Protein AF-A0A2P6V1B0-F1 (afdb_monomer)

Nearest PDB structures (foldseek):
  487d-assembly1_K  TM=9.202E-01  e=2.772E-06  Geobacillus stearothermophilus
  4wzd-assembly2_69  TM=8.126E-01  e=1.237E-05  Thermus thermophilus HB8
  7qv3-assembly1_X  TM=8.676E-01  e=5.877E-05  Bacillus subtilis subsp. subtilis str. 168
  8oir-assembly1_BO  TM=7.795E-01  e=1.096E-04  Homo sapiens
  8oiq-assembly1_BO  TM=7.757E-01  e=3.163E-04  Sus scrofa

Organism: NCBI:txid554055

Foldseek 3Di:
DQDQAPDEQEAEAAADPQWFGPDWDALVNVQVSCCVPVVDGDDSVQWAPVPDTRGTFAWDWIWGVDADPVRDTRTGIYGYGYD

Solvent-accessible surface area (backbone atoms only — not comparable to full-atom values): 4875 Å² total; per-residue (Å²): 135,84,55,69,66,96,40,76,45,77,46,73,41,59,44,77,79,79,42,43,37,74,62,67,57,52,43,57,60,51,23,51,47,40,33,69,76,61,70,42,90,55,60,35,89,35,49,42,64,86,90,57,77,48,38,57,55,46,78,45,78,34,43,35,79,43,71,46,98,86,68,47,66,47,50,39,38,36,37,35,40,68,105

Structure (mmCIF, N/CA/C/O backbone):
data_AF-A0A2P6V1B0-F1
#
_entry.id   AF-A0A2P6V1B0-F1
#
loop_
_atom_site.group_PDB
_atom_site.id
_atom_site.type_symbol
_atom_site.label_atom_id
_atom_site.label_alt_id
_atom_site.label_comp_id
_atom_site.label_asym_id
_atom_site.label_entity_id
_atom_site.label_seq_id
_atom_site.pdbx_PDB_ins_code
_atom_site.Cartn_x
_atom_site.Cartn_y
_atom_site.Cartn_z
_atom_site.occupancy
_atom_site.B_iso_or_equiv
_atom_site.auth_seq_id
_atom_site.auth_comp_id
_atom_site.auth_asym_id
_atom_site.auth_atom_id
_atom_site.pdbx_PDB_model_num
ATOM 1 N N . MET A 1 1 ? -20.555 3.982 3.433 1.00 50.81 1 MET A N 1
ATOM 2 C CA . MET A 1 1 ? -19.312 4.367 4.142 1.00 50.81 1 MET A CA 1
ATOM 3 C C . MET A 1 1 ? -18.171 3.562 3.547 1.00 50.81 1 MET A C 1
ATOM 5 O O . MET A 1 1 ? -18.371 2.373 3.350 1.00 50.81 1 MET A O 1
ATOM 9 N N . LYS A 1 2 ? -17.029 4.175 3.206 1.00 57.94 2 LYS A N 1
ATOM 10 C CA . LYS A 1 2 ? -15.832 3.417 2.805 1.00 57.94 2 LYS A CA 1
ATOM 11 C C . LYS A 1 2 ? -15.091 2.983 4.068 1.00 57.94 2 LYS A C 1
ATOM 13 O O . LYS A 1 2 ? -14.839 3.820 4.930 1.00 57.94 2 LYS A O 1
ATOM 18 N N . THR A 1 3 ? -14.781 1.700 4.181 1.00 66.56 3 THR A N 1
ATOM 19 C CA . THR A 1 3 ? -14.024 1.123 5.296 1.00 66.56 3 THR A CA 1
ATOM 20 C C . THR A 1 3 ? -12.584 0.865 4.865 1.00 66.56 3 THR A C 1
ATOM 22 O O . THR A 1 3 ? -12.327 0.550 3.704 1.00 66.56 3 THR A O 1
ATOM 25 N N . LEU A 1 4 ? -11.637 1.014 5.798 1.00 71.12 4 LEU A N 1
ATOM 26 C CA . LEU A 1 4 ? -10.230 0.643 5.578 1.00 71.12 4 LEU A CA 1
ATOM 27 C C . LEU A 1 4 ? -10.098 -0.859 5.300 1.00 71.12 4 LEU A C 1
ATOM 29 O O . LEU A 1 4 ? -9.343 -1.268 4.428 1.00 71.12 4 LEU A O 1
ATOM 33 N N . THR A 1 5 ? -10.875 -1.669 6.016 1.00 71.00 5 THR A N 1
ATOM 34 C CA . THR A 1 5 ? -10.982 -3.110 5.810 1.00 71.00 5 THR A CA 1
ATOM 35 C C . THR A 1 5 ? -11.854 -3.420 4.592 1.00 71.00 5 THR A C 1
ATOM 37 O O . THR A 1 5 ? -12.958 -2.884 4.457 1.00 71.00 5 THR A O 1
ATOM 40 N N . GLY A 1 6 ? -11.348 -4.280 3.701 1.00 73.88 6 GLY A N 1
ATOM 41 C CA . GLY A 1 6 ? -12.042 -4.729 2.486 1.00 73.88 6 GLY A CA 1
ATOM 42 C C . GLY A 1 6 ? -11.942 -3.786 1.280 1.00 73.88 6 GLY A C 1
ATOM 43 O O . GLY A 1 6 ? -12.564 -4.055 0.257 1.00 73.88 6 GLY A O 1
ATOM 44 N N . SER A 1 7 ? -11.178 -2.692 1.385 1.00 81.56 7 SER A N 1
ATOM 45 C CA . SER A 1 7 ? -10.862 -1.820 0.249 1.00 81.56 7 SER A CA 1
ATOM 46 C C . SER A 1 7 ? -9.425 -2.053 -0.211 1.00 81.56 7 SER A C 1
ATOM 48 O O . SER A 1 7 ? -8.501 -1.945 0.593 1.00 81.56 7 SER A O 1
ATOM 50 N N . THR A 1 8 ? -9.229 -2.291 -1.508 1.00 88.69 8 THR A N 1
ATOM 51 C CA . THR A 1 8 ? -7.891 -2.366 -2.109 1.00 88.69 8 THR A CA 1
ATOM 52 C C . THR A 1 8 ? -7.416 -0.975 -2.519 1.00 88.69 8 THR A C 1
ATOM 54 O O . THR A 1 8 ? -8.064 -0.280 -3.305 1.00 88.69 8 THR A O 1
ATOM 57 N N . LEU A 1 9 ? -6.271 -0.561 -1.988 1.00 91.31 9 LEU A N 1
ATOM 58 C CA . LEU A 1 9 ? -5.577 0.661 -2.364 1.00 91.31 9 LEU A CA 1
ATOM 59 C C . LEU A 1 9 ? -4.712 0.401 -3.598 1.00 91.31 9 LEU A C 1
ATOM 61 O O . LEU A 1 9 ? -3.850 -0.468 -3.563 1.00 91.31 9 LEU A O 1
ATOM 65 N N . VAL A 1 10 ? -4.888 1.171 -4.672 1.00 93.12 10 VAL A N 1
ATOM 66 C CA . VAL A 1 10 ? -4.112 0.965 -5.908 1.00 93.12 10 VAL A CA 1
ATOM 67 C C . VAL A 1 10 ? -3.060 2.058 -6.067 1.00 93.12 10 VAL A C 1
ATOM 69 O O . VAL A 1 10 ? -3.404 3.229 -6.221 1.00 93.12 10 VAL A O 1
ATOM 72 N N . LEU A 1 11 ? -1.777 1.703 -6.079 1.00 93.25 11 LEU A N 1
ATOM 73 C CA . LEU A 1 11 ? -0.683 2.623 -6.386 1.00 93.25 11 LEU A CA 1
ATOM 74 C C . LEU A 1 11 ? -0.123 2.327 -7.772 1.00 93.25 11 LEU A C 1
ATOM 76 O O . LEU A 1 11 ? 0.398 1.247 -8.024 1.00 93.25 11 LEU A O 1
ATOM 80 N N . LYS A 1 12 ? -0.181 3.317 -8.664 1.00 92.56 12 LYS A N 1
ATOM 81 C CA . LYS A 1 12 ? 0.477 3.238 -9.969 1.00 92.56 12 LYS A CA 1
ATOM 82 C C . LYS A 1 12 ? 1.878 3.836 -9.881 1.00 92.56 12 LYS A C 1
ATOM 84 O O . LYS A 1 12 ? 2.019 4.992 -9.472 1.00 92.56 12 LYS A O 1
ATOM 89 N N . ARG A 1 13 ? 2.907 3.063 -10.227 1.00 94.25 13 ARG A N 1
ATOM 90 C CA . ARG A 1 13 ? 4.322 3.459 -10.131 1.00 94.25 13 ARG A CA 1
ATOM 91 C C . ARG A 1 13 ? 5.060 3.143 -11.430 1.00 94.25 13 ARG A C 1
ATOM 93 O O . ARG A 1 13 ? 4.721 2.200 -12.137 1.00 94.25 13 ARG A O 1
ATOM 100 N N . ARG A 1 14 ? 6.083 3.942 -11.745 1.00 93.38 14 ARG A N 1
ATOM 101 C CA . ARG A 1 14 ? 6.983 3.652 -12.868 1.00 93.38 14 ARG A CA 1
ATOM 102 C C . ARG A 1 14 ? 7.878 2.463 -12.529 1.00 93.38 14 ARG A C 1
ATOM 104 O O . ARG A 1 14 ? 8.335 2.333 -11.390 1.00 93.38 14 ARG A O 1
ATOM 111 N N . THR A 1 15 ? 8.114 1.620 -13.526 1.00 94.25 15 THR A N 1
ATOM 112 C CA . THR A 1 15 ? 8.948 0.420 -13.420 1.00 94.25 15 THR A CA 1
ATOM 113 C C . THR A 1 15 ? 10.114 0.496 -14.397 1.00 94.25 15 THR A C 1
ATOM 115 O O . THR A 1 15 ? 10.017 1.163 -15.424 1.00 94.25 15 THR A O 1
ATOM 118 N N . LYS A 1 16 ? 11.216 -0.183 -14.074 1.00 90.75 16 LYS A N 1
ATOM 119 C CA . LYS A 1 16 ? 12.407 -0.257 -14.934 1.00 90.75 16 LYS A CA 1
ATOM 120 C C . LYS A 1 16 ? 12.250 -1.285 -16.054 1.00 90.75 16 LYS A C 1
ATOM 122 O O . LYS A 1 16 ? 12.659 -1.041 -17.181 1.00 90.75 16 LYS A O 1
ATOM 127 N N . ASP A 1 17 ? 11.681 -2.436 -15.721 1.00 90.50 17 ASP A N 1
ATOM 128 C CA . ASP A 1 17 ? 11.595 -3.643 -16.552 1.00 90.50 17 ASP A CA 1
ATOM 129 C C . ASP A 1 17 ? 10.166 -4.217 -16.595 1.00 90.50 17 ASP A C 1
ATOM 131 O O . ASP A 1 17 ? 9.960 -5.376 -16.943 1.00 90.50 17 ASP A O 1
ATOM 135 N N . GLY A 1 18 ? 9.165 -3.417 -16.210 1.00 86.12 18 GLY A N 1
ATOM 136 C CA . GLY A 1 18 ? 7.786 -3.877 -16.033 1.00 86.12 18 GLY A CA 1
ATOM 137 C C . GLY A 1 18 ? 7.509 -4.513 -14.668 1.00 86.12 18 GLY A C 1
ATOM 138 O O . GLY A 1 18 ? 6.346 -4.762 -14.358 1.00 86.12 18 GLY A O 1
ATOM 139 N N . GLN A 1 19 ? 8.534 -4.740 -13.834 1.00 87.56 19 GLN A N 1
ATOM 140 C CA . GLN A 1 19 ? 8.390 -5.448 -12.562 1.00 87.56 19 GLN A CA 1
ATOM 141 C C . GLN A 1 19 ? 8.996 -4.690 -11.372 1.00 87.56 19 GLN A C 1
ATOM 143 O O . GLN A 1 19 ? 8.305 -4.426 -10.386 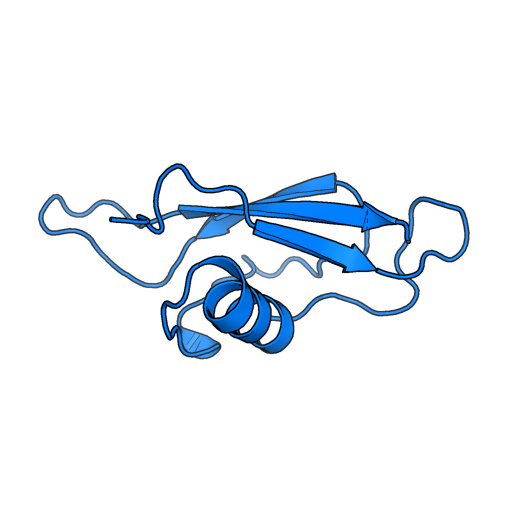1.00 87.56 19 GLN A O 1
ATOM 148 N N . ALA A 1 20 ? 10.265 -4.303 -11.449 1.00 92.94 20 ALA A N 1
ATOM 149 C CA . ALA A 1 20 ? 10.944 -3.534 -10.416 1.00 92.94 20 ALA A CA 1
ATOM 150 C C . ALA A 1 20 ? 10.584 -2.047 -10.514 1.00 92.94 20 ALA A C 1
ATOM 152 O O . ALA A 1 20 ? 10.684 -1.431 -11.577 1.00 92.94 20 ALA A O 1
ATOM 153 N N . LEU A 1 21 ? 10.210 -1.446 -9.388 1.00 92.94 21 LEU A N 1
ATOM 154 C CA . LEU A 1 21 ? 9.889 -0.027 -9.303 1.00 92.94 21 LEU A CA 1
ATOM 155 C C . LEU A 1 21 ? 11.154 0.829 -9.457 1.00 92.94 21 LEU A C 1
ATOM 157 O O . LEU A 1 21 ? 12.228 0.493 -8.949 1.00 92.94 21 LEU A O 1
ATOM 161 N N . GLU A 1 22 ? 11.024 1.978 -10.121 1.00 93.50 22 GLU A N 1
ATOM 162 C CA . GLU A 1 22 ? 12.107 2.969 -10.189 1.00 93.50 22 GLU A CA 1
ATOM 163 C C . GLU A 1 22 ? 12.434 3.552 -8.809 1.00 93.50 22 GLU A C 1
ATOM 165 O O . GLU A 1 22 ? 13.602 3.776 -8.487 1.00 93.50 22 GLU A O 1
ATOM 170 N N . ALA A 1 23 ? 11.396 3.750 -7.995 1.00 92.50 23 ALA A N 1
ATOM 171 C CA . ALA A 1 23 ? 11.470 4.224 -6.623 1.00 92.50 23 ALA A CA 1
ATOM 172 C C . ALA A 1 23 ? 10.642 3.309 -5.717 1.00 92.50 23 ALA A C 1
ATOM 174 O O . ALA A 1 23 ? 9.544 2.888 -6.085 1.00 92.50 23 ALA A O 1
ATOM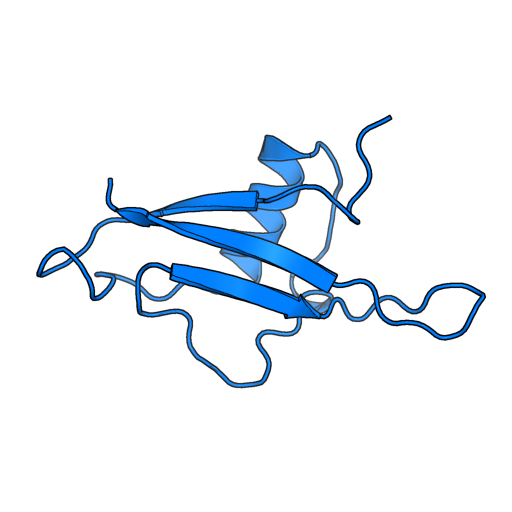 175 N N . ALA A 1 24 ? 11.179 3.015 -4.534 1.00 91.81 24 ALA A N 1
ATOM 176 C CA . ALA A 1 24 ? 10.461 2.274 -3.507 1.00 91.81 24 ALA A CA 1
ATOM 177 C C . ALA A 1 24 ? 9.205 3.033 -3.059 1.00 91.81 24 ALA A C 1
ATOM 179 O O . ALA A 1 24 ? 9.215 4.261 -3.021 1.00 91.81 24 ALA A O 1
ATOM 180 N N . VAL A 1 25 ? 8.163 2.293 -2.688 1.00 92.62 25 VAL A N 1
ATOM 181 C CA . VAL A 1 25 ? 6.997 2.850 -1.997 1.0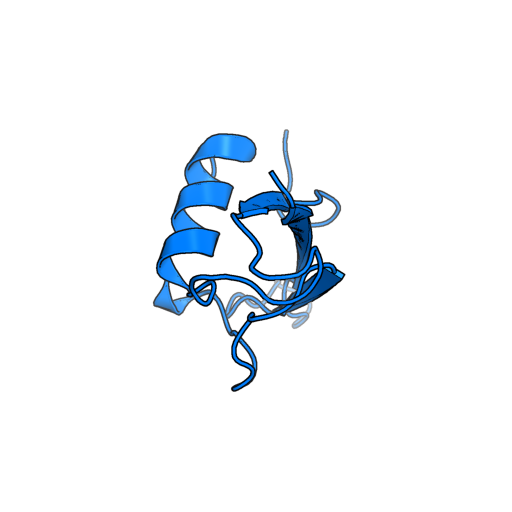0 92.62 25 VAL A CA 1
ATOM 182 C C . VAL A 1 25 ? 7.281 2.868 -0.499 1.00 92.62 25 VAL A C 1
ATOM 184 O O . VAL A 1 25 ? 7.682 1.851 0.074 1.00 92.62 25 VAL A O 1
ATOM 187 N N . ASP A 1 26 ? 7.078 4.024 0.123 1.00 93.44 26 ASP A N 1
ATOM 188 C CA . ASP A 1 26 ? 7.252 4.224 1.559 1.00 93.44 26 ASP A CA 1
ATOM 189 C C . ASP A 1 26 ? 5.910 4.405 2.296 1.00 93.44 26 ASP A C 1
ATOM 191 O O . ASP A 1 26 ? 4.825 4.340 1.717 1.00 93.44 26 ASP A O 1
ATOM 195 N N . ALA A 1 27 ? 5.967 4.599 3.615 1.00 92.69 27 ALA A N 1
ATOM 196 C CA . ALA A 1 27 ? 4.770 4.761 4.436 1.00 92.69 27 ALA A CA 1
ATOM 197 C C . ALA A 1 27 ? 4.020 6.073 4.134 1.00 92.69 27 ALA A C 1
ATOM 199 O O . ALA A 1 27 ? 2.793 6.120 4.261 1.00 92.69 27 ALA A O 1
ATOM 200 N N . GLN A 1 28 ? 4.740 7.118 3.707 1.00 93.31 28 GLN A N 1
ATOM 201 C CA . GLN A 1 28 ? 4.156 8.403 3.333 1.00 93.31 28 GLN A CA 1
ATOM 202 C C . GLN A 1 28 ? 3.292 8.233 2.080 1.00 93.31 28 GLN A C 1
ATOM 204 O O . GLN A 1 28 ? 2.111 8.580 2.102 1.00 93.31 28 GLN A O 1
ATOM 209 N N . ASP A 1 29 ? 3.831 7.582 1.050 1.00 93.44 29 ASP A N 1
ATOM 210 C CA . ASP A 1 29 ? 3.139 7.251 -0.192 1.00 93.44 29 ASP A CA 1
ATOM 211 C C . ASP A 1 29 ? 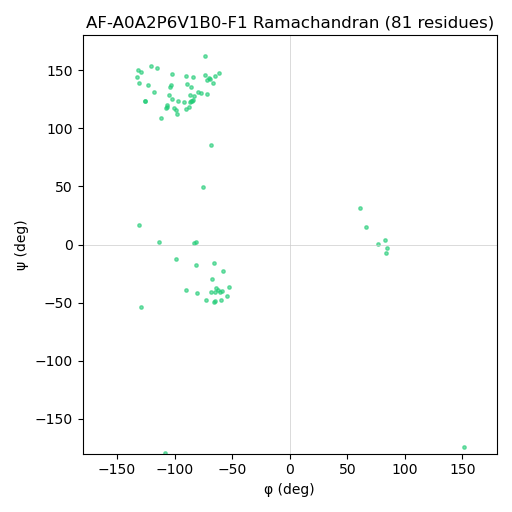1.830 6.481 0.050 1.00 93.44 29 ASP A C 1
ATOM 213 O O . ASP A 1 29 ? 0.797 6.778 -0.562 1.00 93.44 29 ASP A O 1
ATOM 217 N N . ILE A 1 30 ? 1.861 5.490 0.950 1.00 92.06 30 ILE A N 1
ATOM 218 C CA . ILE A 1 30 ? 0.670 4.724 1.335 1.00 92.06 30 ILE A CA 1
ATOM 219 C C . ILE A 1 30 ? -0.344 5.630 2.035 1.00 92.06 30 ILE A C 1
ATOM 221 O O . ILE A 1 30 ? -1.520 5.634 1.665 1.00 92.06 30 ILE A O 1
ATOM 225 N N . SER A 1 31 ? 0.095 6.422 3.016 1.00 92.38 31 SER A N 1
ATOM 226 C CA . SER A 1 31 ? -0.784 7.308 3.787 1.00 92.38 31 SER A CA 1
ATOM 227 C C . SER A 1 31 ? -1.493 8.347 2.904 1.00 92.38 31 SER A C 1
ATOM 229 O O . SER A 1 31 ? -2.710 8.544 3.015 1.00 92.38 31 SER A O 1
ATOM 231 N N . ASP A 1 32 ? -0.773 8.919 1.937 1.00 93.81 32 ASP A N 1
ATOM 232 C CA . ASP A 1 32 ? -1.302 9.890 0.982 1.00 93.81 32 ASP A CA 1
ATOM 233 C C . ASP A 1 32 ? -2.304 9.242 0.026 1.00 93.81 32 ASP A C 1
ATOM 235 O O . ASP A 1 32 ? -3.367 9.801 -0.276 1.00 93.81 32 ASP A O 1
ATOM 239 N N . ALA A 1 33 ? -2.006 8.026 -0.432 1.00 92.31 33 ALA A N 1
ATOM 240 C CA . ALA A 1 33 ? -2.906 7.269 -1.284 1.00 92.31 33 ALA A CA 1
ATOM 241 C C . ALA A 1 33 ? -4.209 6.904 -0.545 1.00 92.31 33 ALA A C 1
ATOM 243 O O . ALA A 1 33 ? -5.290 7.058 -1.127 1.00 92.31 33 ALA A O 1
ATOM 244 N N . VAL A 1 34 ? -4.147 6.510 0.732 1.00 91.19 34 VAL A N 1
ATOM 245 C CA . VAL A 1 34 ? -5.335 6.272 1.576 1.00 91.19 34 VAL A CA 1
ATOM 246 C C . VAL A 1 34 ? -6.178 7.545 1.699 1.00 91.19 34 VAL A C 1
ATOM 248 O O . VAL A 1 34 ? -7.388 7.515 1.434 1.00 91.19 34 VAL A O 1
ATOM 251 N N . ALA A 1 35 ? -5.550 8.685 1.998 1.00 91.69 35 ALA A N 1
ATOM 252 C CA . ALA A 1 35 ? -6.233 9.976 2.081 1.00 91.69 35 ALA A CA 1
ATOM 253 C C . ALA A 1 35 ? -6.916 10.361 0.763 1.00 91.69 35 ALA A C 1
ATOM 255 O O . ALA A 1 35 ? -8.055 10.843 0.756 1.00 91.69 35 ALA A O 1
ATOM 256 N N . LYS A 1 36 ? -6.261 10.097 -0.368 1.00 92.06 36 LYS A N 1
ATOM 257 C CA . LYS A 1 36 ? -6.776 10.425 -1.699 1.00 92.06 36 LYS A CA 1
ATOM 258 C C . LYS A 1 36 ? -7.923 9.514 -2.142 1.00 92.06 36 LYS A C 1
ATOM 260 O O . LYS A 1 36 ? -8.937 10.014 -2.632 1.00 92.06 36 LYS A O 1
ATOM 265 N N . GLN A 1 37 ? -7.777 8.197 -1.998 1.00 91.88 37 GLN A N 1
ATOM 266 C CA . GLN A 1 37 ? -8.695 7.205 -2.582 1.00 91.88 37 GLN A CA 1
ATOM 267 C C . GLN A 1 37 ? -9.852 6.832 -1.649 1.00 91.88 37 GLN A C 1
ATOM 269 O O . GLN A 1 37 ? -11.001 6.672 -2.090 1.00 91.88 37 GLN A O 1
ATOM 274 N N . LEU A 1 38 ? -9.559 6.711 -0.353 1.00 87.50 38 LEU A N 1
ATOM 275 C CA . LEU A 1 38 ? -10.522 6.288 0.663 1.00 87.50 38 LEU A CA 1
ATOM 276 C C . LEU A 1 38 ? -11.116 7.468 1.436 1.00 87.50 38 LEU A C 1
ATOM 278 O O . LEU A 1 38 ? -12.142 7.290 2.085 1.00 87.50 38 LEU A O 1
ATOM 282 N N . ARG A 1 39 ? -10.543 8.676 1.298 1.00 87.75 39 ARG A N 1
ATOM 283 C CA . ARG A 1 39 ? -10.949 9.896 2.027 1.00 87.75 39 ARG A CA 1
ATOM 284 C C . ARG A 1 39 ? -10.807 9.753 3.548 1.00 87.75 39 ARG A C 1
ATOM 286 O O . ARG A 1 39 ? -11.558 10.363 4.302 1.00 87.75 39 ARG A O 1
ATOM 293 N N . ILE A 1 40 ? -9.824 8.965 3.983 1.00 87.81 40 ILE A N 1
ATOM 294 C CA . ILE A 1 40 ? -9.497 8.706 5.390 1.00 87.81 40 ILE A CA 1
ATOM 295 C C . ILE A 1 40 ? -8.079 9.211 5.644 1.00 87.81 40 ILE A C 1
ATOM 297 O O . ILE A 1 40 ? -7.177 8.891 4.880 1.00 87.81 40 ILE A O 1
ATOM 301 N N . ARG A 1 41 ? -7.861 9.994 6.704 1.00 89.12 41 ARG A N 1
ATOM 302 C CA . ARG A 1 41 ? -6.504 10.401 7.090 1.00 89.12 41 ARG A CA 1
ATOM 303 C C . ARG A 1 41 ? -5.875 9.332 7.973 1.00 89.12 41 ARG A C 1
ATOM 305 O O . ARG A 1 41 ? -6.422 9.002 9.020 1.00 89.12 41 ARG A O 1
ATOM 312 N N . VAL A 1 42 ? -4.725 8.836 7.541 1.00 87.81 42 VAL A N 1
ATOM 313 C CA . VAL A 1 42 ? -3.843 7.948 8.301 1.00 87.81 42 VAL A CA 1
ATOM 314 C C . VAL A 1 42 ? -2.491 8.645 8.360 1.00 87.81 42 VAL A C 1
ATOM 316 O O . VAL A 1 42 ? -2.082 9.237 7.366 1.00 87.81 42 VAL A O 1
ATOM 319 N N . VAL A 1 43 ? -1.828 8.629 9.514 1.00 91.31 43 VAL A N 1
ATOM 320 C CA . VAL A 1 43 ? -0.459 9.154 9.621 1.00 91.31 43 VAL A CA 1
ATOM 321 C C . VAL A 1 43 ? 0.540 8.066 9.200 1.00 91.31 43 VAL A C 1
ATOM 323 O O . VAL A 1 43 ? 0.274 6.889 9.466 1.00 91.31 43 VAL A O 1
ATOM 326 N N . PRO A 1 44 ? 1.661 8.400 8.539 1.00 91.12 44 PRO A N 1
ATOM 327 C CA . PRO A 1 44 ? 2.618 7.413 8.025 1.00 91.12 44 PRO A CA 1
ATOM 328 C C . PRO A 1 44 ? 3.101 6.411 9.079 1.00 91.12 44 PRO A C 1
ATOM 330 O O . PRO A 1 44 ? 3.247 5.228 8.794 1.00 91.12 44 PRO A O 1
ATOM 333 N N . GLU A 1 45 ? 3.279 6.848 10.325 1.00 91.25 45 GLU A N 1
ATOM 334 C CA . GLU A 1 45 ? 3.759 6.035 11.446 1.00 91.25 45 GLU A CA 1
ATOM 335 C C . GLU A 1 45 ? 2.787 4.918 11.847 1.00 91.25 45 GLU A C 1
ATOM 337 O O . GLU A 1 45 ? 3.176 3.992 12.567 1.00 91.25 45 GLU A O 1
ATOM 342 N N . MET A 1 46 ? 1.530 5.001 11.397 1.00 89.88 46 MET A N 1
ATOM 343 C CA . MET A 1 46 ? 0.545 3.937 11.553 1.00 89.88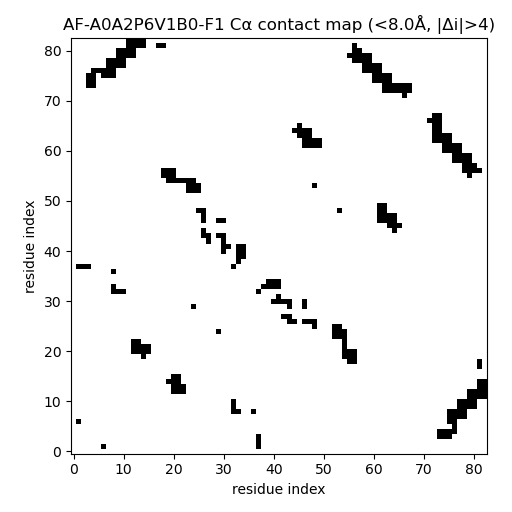 46 MET A CA 1
ATOM 344 C C . MET A 1 46 ? 0.686 2.839 10.502 1.00 89.88 46 MET A C 1
ATOM 346 O O . MET A 1 46 ? 0.136 1.765 10.715 1.00 89.88 46 MET A O 1
ATOM 3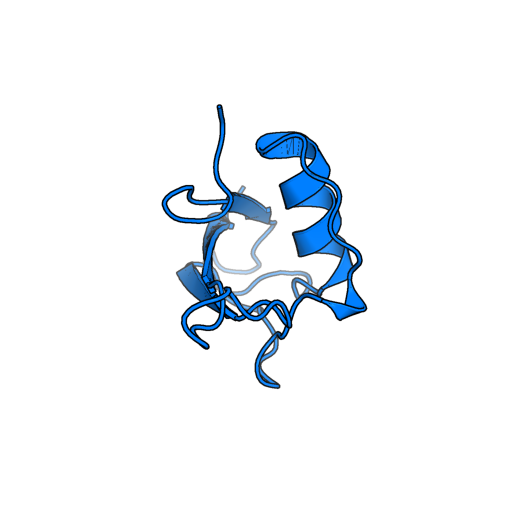50 N N . VAL A 1 47 ? 1.374 3.072 9.386 1.00 89.81 47 VAL A N 1
ATOM 351 C CA . VAL A 1 47 ? 1.591 2.051 8.358 1.00 89.81 47 VAL A CA 1
ATOM 352 C C . VAL A 1 47 ? 2.839 1.261 8.722 1.00 89.81 47 VAL A C 1
ATOM 354 O O . VAL A 1 47 ? 3.936 1.811 8.807 1.00 89.81 47 VAL A O 1
ATOM 357 N N . ASP A 1 48 ? 2.679 -0.039 8.945 1.00 89.25 48 ASP A N 1
ATOM 358 C CA . ASP A 1 48 ? 3.800 -0.936 9.172 1.00 89.25 48 ASP A CA 1
ATOM 359 C C . ASP A 1 48 ? 4.149 -1.655 7.864 1.00 89.25 48 ASP A C 1
ATOM 361 O O . ASP A 1 48 ? 3.377 -2.461 7.348 1.00 89.25 48 ASP A O 1
ATOM 365 N N . LEU A 1 49 ? 5.320 -1.331 7.314 1.00 85.38 49 LEU A N 1
ATOM 366 C CA . LEU A 1 49 ? 5.850 -1.965 6.104 1.00 85.38 49 LEU A CA 1
ATOM 367 C C . LEU A 1 49 ? 6.528 -3.316 6.393 1.00 85.38 49 LEU A C 1
ATOM 369 O O . LEU A 1 49 ? 7.093 -3.921 5.488 1.00 85.38 49 LEU A O 1
ATOM 373 N N . GLY A 1 50 ? 6.533 -3.784 7.648 1.00 77.12 50 GLY A N 1
ATOM 374 C CA . GLY A 1 50 ? 7.061 -5.101 8.018 1.00 77.12 50 GLY A CA 1
ATOM 375 C C . GLY A 1 50 ? 8.572 -5.258 7.820 1.00 77.12 50 GLY A C 1
ATOM 376 O O . GLY A 1 50 ? 9.075 -6.376 7.811 1.00 77.12 50 GLY A O 1
ATOM 377 N N . GLY A 1 51 ? 9.305 -4.154 7.640 1.00 72.25 51 GLY A N 1
ATOM 378 C CA . GLY A 1 51 ? 10.732 -4.171 7.301 1.00 72.25 51 GLY A CA 1
ATOM 379 C C . GLY A 1 51 ? 11.029 -4.503 5.834 1.00 72.25 51 GLY A C 1
ATOM 380 O O . GLY A 1 51 ? 12.195 -4.508 5.441 1.00 72.25 51 GLY A O 1
ATOM 381 N N . GLU A 1 52 ? 10.006 -4.726 5.008 1.00 68.31 52 GLU A N 1
ATOM 382 C CA . GLU A 1 52 ? 10.165 -4.950 3.577 1.00 68.31 52 GLU A CA 1
ATOM 383 C C . GLU A 1 52 ? 10.128 -3.623 2.821 1.00 68.31 52 GLU A C 1
ATOM 385 O O . GLU A 1 52 ? 9.325 -2.731 3.098 1.00 68.31 52 GLU A O 1
ATOM 390 N N . THR A 1 53 ? 11.016 -3.468 1.838 1.00 79.81 53 THR A N 1
ATOM 391 C CA . THR A 1 53 ? 10.930 -2.323 0.932 1.00 79.81 53 THR A CA 1
ATOM 392 C C . THR A 1 53 ? 10.062 -2.695 -0.261 1.00 79.81 53 THR A C 1
ATOM 394 O O . THR A 1 53 ? 10.437 -3.559 -1.054 1.00 79.81 53 THR A O 1
ATOM 397 N N . LEU A 1 54 ? 8.931 -2.009 -0.420 1.00 89.88 54 LEU A N 1
ATOM 398 C CA . LEU A 1 54 ? 8.003 -2.191 -1.534 1.00 89.88 54 LEU A CA 1
ATOM 399 C C . LEU A 1 54 ? 8.644 -1.695 -2.842 1.00 89.88 54 LEU A C 1
ATOM 401 O O . LEU A 1 54 ? 8.511 -0.533 -3.220 1.00 89.88 54 LEU A O 1
ATOM 405 N N . LYS A 1 55 ? 9.418 -2.5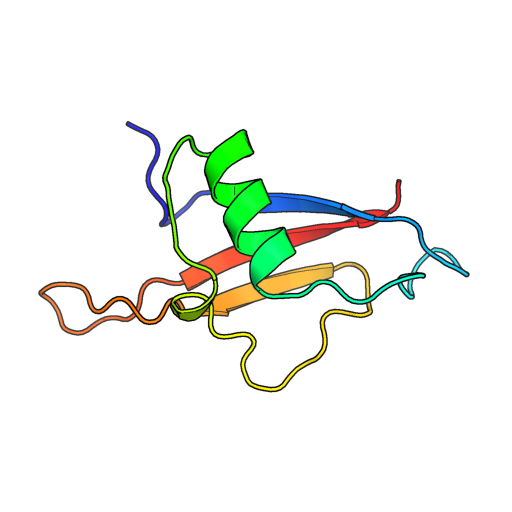67 -3.497 1.00 92.44 55 LYS A N 1
ATOM 406 C CA . LYS A 1 55 ? 10.206 -2.274 -4.713 1.00 92.44 55 LYS A CA 1
ATOM 407 C C . LYS A 1 55 ? 9.730 -3.023 -5.949 1.00 92.44 55 LYS A C 1
ATOM 409 O O . LYS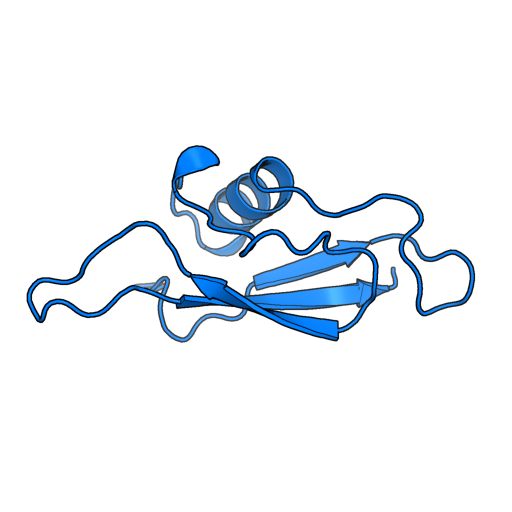 A 1 55 ? 10.354 -2.892 -6.998 1.00 92.44 55 LYS A O 1
ATOM 414 N N . VAL A 1 56 ? 8.670 -3.814 -5.844 1.00 92.62 56 VAL A N 1
ATOM 415 C CA . VAL A 1 56 ? 8.179 -4.657 -6.935 1.00 92.62 56 VAL A CA 1
ATOM 416 C C . VAL A 1 56 ? 6.684 -4.404 -7.116 1.00 92.62 56 VAL A C 1
ATOM 418 O O . VAL A 1 56 ? 5.988 -4.042 -6.169 1.00 92.62 56 VAL A O 1
ATOM 421 N N . VAL A 1 57 ? 6.194 -4.527 -8.347 1.00 93.56 57 VAL A N 1
ATOM 422 C CA . VAL A 1 57 ? 4.750 -4.575 -8.614 1.00 93.56 57 VAL A CA 1
ATOM 423 C C . VAL A 1 57 ? 4.142 -5.836 -7.999 1.00 93.56 57 VAL A C 1
ATOM 425 O O . VAL A 1 57 ? 4.771 -6.893 -7.972 1.00 93.56 57 VAL A O 1
ATOM 428 N N . GLY A 1 58 ? 2.909 -5.744 -7.517 1.00 92.94 58 GLY A N 1
ATOM 429 C CA . GLY A 1 58 ? 2.239 -6.870 -6.879 1.00 92.94 58 GLY A CA 1
ATOM 430 C C . GLY A 1 58 ? 1.219 -6.452 -5.836 1.00 92.94 58 GLY A C 1
ATOM 431 O O . GLY A 1 58 ? 0.927 -5.269 -5.654 1.00 92.94 58 GLY A O 1
ATOM 432 N N . GLU A 1 59 ? 0.670 -7.449 -5.155 1.00 93.00 59 GLU A N 1
ATOM 433 C CA . GLU A 1 59 ? -0.298 -7.265 -4.083 1.00 93.00 59 GLU A CA 1
ATOM 434 C C . GLU A 1 59 ? 0.361 -7.480 -2.723 1.00 93.00 59 GLU A C 1
ATOM 436 O O . GLU A 1 59 ? 1.115 -8.430 -2.514 1.00 93.00 59 GLU A O 1
ATOM 441 N N . TYR A 1 60 ? 0.051 -6.588 -1.793 1.00 91.69 60 TYR A N 1
ATOM 442 C CA . TYR A 1 60 ? 0.628 -6.523 -0.463 1.00 91.69 60 TYR A CA 1
ATOM 443 C C . TYR A 1 60 ? -0.483 -6.375 0.571 1.00 91.69 60 TYR A C 1
ATOM 445 O O . TYR A 1 60 ? -1.473 -5.672 0.359 1.00 91.69 60 TYR A O 1
ATOM 453 N N . ARG A 1 61 ? -0.297 -7.004 1.732 1.00 90.62 61 ARG A N 1
ATOM 454 C CA . ARG A 1 61 ? -1.110 -6.755 2.925 1.00 90.62 61 ARG A CA 1
ATOM 455 C C . ARG A 1 61 ? -0.246 -6.074 3.967 1.00 90.62 61 ARG A C 1
ATOM 457 O O . ARG A 1 61 ? 0.635 -6.704 4.541 1.00 90.62 61 ARG A O 1
ATOM 464 N N . LEU A 1 62 ? -0.515 -4.794 4.194 1.00 90.06 62 LEU A N 1
ATOM 465 C CA . LEU A 1 62 ? 0.236 -3.973 5.134 1.00 90.06 62 LEU A CA 1
ATOM 466 C C . LEU A 1 62 ? -0.547 -3.850 6.442 1.00 90.06 62 LEU A C 1
ATOM 468 O O . LEU A 1 62 ? -1.659 -3.311 6.428 1.00 90.06 62 LEU A O 1
ATOM 472 N N . PRO A 1 63 ? -0.018 -4.334 7.573 1.00 89.00 63 PRO A N 1
ATOM 473 C CA . PRO A 1 63 ? -0.657 -4.109 8.854 1.00 89.00 63 PRO A CA 1
ATOM 474 C C . PRO A 1 63 ? -0.620 -2.622 9.214 1.00 89.00 63 PRO A C 1
ATOM 476 O O . PRO A 1 63 ? 0.380 -1.925 9.049 1.00 89.00 63 PRO A O 1
ATOM 479 N N . LEU A 1 64 ? -1.727 -2.129 9.754 1.00 88.75 64 LEU A N 1
ATOM 480 C CA . LEU A 1 64 ? -1.771 -0.847 10.430 1.00 88.75 64 LEU A CA 1
ATOM 481 C C . LEU A 1 64 ? -1.473 -1.061 11.912 1.00 88.75 64 LEU A C 1
ATOM 483 O O . LEU A 1 64 ? -1.920 -2.030 12.532 1.00 88.75 64 LEU A O 1
ATOM 487 N N . ARG A 1 65 ? -0.793 -0.095 12.526 1.00 87.81 65 ARG A N 1
ATOM 488 C CA . ARG A 1 65 ? -0.640 0.030 13.982 1.00 87.81 65 ARG A CA 1
ATOM 489 C C . ARG A 1 65 ? -1.929 0.558 14.616 1.00 87.81 65 ARG A C 1
ATOM 491 O O . ARG A 1 65 ? -1.927 1.518 15.378 1.00 87.81 65 ARG A O 1
ATOM 498 N N . LEU A 1 66 ? -3.043 -0.067 14.255 1.00 83.88 66 LEU A N 1
ATOM 499 C CA . LEU A 1 66 ? -4.374 0.176 14.779 1.00 83.88 66 LEU A CA 1
ATOM 500 C C . LEU A 1 66 ? -4.924 -1.161 15.260 1.00 83.88 66 LEU A C 1
ATOM 502 O O . LEU A 1 66 ? -4.994 -2.122 14.492 1.00 83.88 66 LEU A O 1
ATOM 506 N N . VAL A 1 67 ? -5.312 -1.199 16.529 1.00 81.19 67 VAL A N 1
ATOM 507 C CA . VAL A 1 67 ? -5.905 -2.377 17.158 1.00 81.19 67 VAL A CA 1
ATOM 508 C C . VAL A 1 67 ? -7.407 -2.151 17.254 1.00 81.19 67 VAL A C 1
ATOM 510 O O . VAL A 1 67 ? -7.859 -1.121 17.756 1.00 81.19 67 VAL A O 1
ATOM 513 N N . GLN A 1 68 ? -8.178 -3.087 16.715 1.00 81.62 68 GLN A N 1
ATOM 514 C CA . GLN A 1 68 ? -9.629 -3.104 16.824 1.00 81.62 68 GLN A CA 1
ATOM 515 C C . GLN A 1 68 ? -10.054 -3.522 18.245 1.00 81.62 68 GLN A C 1
ATOM 517 O O . GLN A 1 68 ? -9.251 -4.092 18.985 1.00 81.62 68 GLN A O 1
ATOM 522 N N . PRO A 1 69 ? -11.307 -3.261 18.661 1.00 82.69 69 PRO A N 1
ATOM 523 C CA . PRO A 1 69 ? -11.784 -3.632 19.998 1.00 82.69 69 PRO A CA 1
ATOM 524 C C . PRO A 1 69 ? -11.696 -5.133 20.320 1.00 82.69 69 PRO A C 1
ATOM 526 O O . PRO A 1 69 ? -11.648 -5.503 21.487 1.00 82.69 69 PRO A O 1
ATOM 529 N N . ASP A 1 70 ? -11.664 -5.988 19.297 1.00 86.38 70 ASP A N 1
ATOM 530 C CA . ASP A 1 70 ? -11.476 -7.440 19.403 1.00 86.38 70 ASP A CA 1
ATOM 531 C C . ASP A 1 70 ? -9.994 -7.864 19.505 1.00 86.38 70 ASP A C 1
ATOM 533 O O . ASP A 1 70 ? -9.689 -9.052 19.589 1.00 86.38 70 ASP A O 1
ATOM 537 N N . GLY A 1 71 ? -9.064 -6.904 19.507 1.00 79.81 71 GLY A N 1
ATOM 538 C CA . GLY A 1 71 ? -7.622 -7.140 19.546 1.00 79.81 71 GLY A CA 1
ATOM 539 C C . GLY A 1 71 ? -6.983 -7.402 18.178 1.00 79.81 71 GLY A C 1
ATOM 540 O O . GLY A 1 71 ? -5.758 -7.528 18.105 1.00 79.81 71 GLY A O 1
ATOM 541 N N . ALA A 1 72 ? -7.757 -7.457 17.089 1.00 81.50 72 ALA A N 1
ATOM 542 C CA . ALA A 1 72 ? -7.221 -7.674 15.751 1.00 81.50 72 ALA A CA 1
ATOM 543 C C . ALA A 1 72 ? -6.509 -6.424 15.213 1.00 81.50 72 ALA A C 1
ATOM 545 O O . ALA A 1 72 ? -6.902 -5.284 15.474 1.00 81.50 72 ALA A O 1
ATOM 546 N N . ARG A 1 73 ? -5.447 -6.628 14.425 1.00 81.25 73 ARG A N 1
ATOM 547 C CA . ARG A 1 73 ? -4.813 -5.541 13.668 1.00 81.25 73 ARG A CA 1
ATOM 548 C C . ARG A 1 73 ? -5.533 -5.349 12.345 1.00 81.25 73 ARG A C 1
ATOM 550 O O . ARG A 1 73 ? -5.806 -6.314 11.632 1.00 81.25 73 ARG A O 1
ATOM 557 N N . VAL A 1 74 ? -5.788 -4.094 11.997 1.00 86.94 74 VAL A N 1
ATOM 558 C CA . VAL A 1 74 ? -6.345 -3.757 10.685 1.00 86.94 74 VAL A CA 1
ATOM 559 C C . VAL A 1 74 ? -5.271 -3.951 9.621 1.00 86.94 74 VAL A C 1
ATOM 561 O O . VAL A 1 74 ? -4.183 -3.404 9.751 1.00 86.94 74 VAL A O 1
ATOM 564 N N . ASN A 1 75 ? -5.590 -4.679 8.553 1.00 88.62 75 ASN A N 1
ATOM 565 C CA . ASN A 1 75 ? -4.719 -4.806 7.387 1.00 88.62 75 ASN A CA 1
ATOM 566 C C . ASN A 1 75 ? -5.238 -3.937 6.241 1.00 88.62 75 ASN A C 1
ATOM 568 O O . ASN A 1 75 ? -6.438 -3.913 5.963 1.00 88.62 75 ASN A O 1
ATOM 572 N N . LEU A 1 76 ? -4.317 -3.255 5.572 1.00 89.25 76 LEU A N 1
ATOM 573 C CA . LEU A 1 76 ? -4.548 -2.517 4.345 1.00 89.25 76 LEU A CA 1
ATOM 574 C C . LEU A 1 76 ? -4.142 -3.400 3.161 1.00 89.25 76 LEU A C 1
ATOM 576 O O . LEU A 1 76 ? -3.002 -3.859 3.087 1.00 89.25 76 LEU A O 1
ATOM 580 N N . GLU A 1 77 ? -5.063 -3.637 2.234 1.00 91.62 77 GLU A N 1
ATOM 581 C CA . GLU A 1 77 ? -4.746 -4.323 0.982 1.00 91.62 77 GLU A CA 1
ATOM 582 C C . GLU A 1 77 ? -4.230 -3.300 -0.026 1.00 91.62 77 GLU A C 1
ATOM 584 O O . GLU A 1 77 ? -4.897 -2.304 -0.303 1.00 91.62 77 GLU A O 1
ATOM 589 N N . VAL A 1 78 ? -3.032 -3.525 -0.555 1.00 91.88 78 VAL A N 1
ATOM 590 C CA . VAL A 1 78 ? -2.340 -2.604 -1.454 1.00 91.88 78 VAL A CA 1
ATOM 591 C C . VAL A 1 78 ? -1.959 -3.334 -2.730 1.00 91.88 78 VAL A C 1
ATOM 593 O O . VAL A 1 78 ? -1.239 -4.320 -2.690 1.00 91.88 78 VAL A O 1
ATOM 596 N N . SER A 1 79 ? -2.402 -2.824 -3.871 1.00 93.94 79 SER A N 1
ATOM 597 C CA . SER A 1 79 ? -1.996 -3.287 -5.193 1.00 93.94 79 SER A CA 1
ATOM 598 C C . SER A 1 79 ? -1.081 -2.242 -5.824 1.00 93.94 79 SER A C 1
ATOM 600 O O . SER A 1 79 ? -1.483 -1.095 -6.036 1.00 93.94 79 SER A O 1
ATOM 602 N N . ILE A 1 80 ? 0.163 -2.620 -6.103 1.00 93.81 80 ILE A N 1
ATOM 603 C CA . ILE A 1 80 ? 1.128 -1.796 -6.825 1.00 93.81 80 ILE A CA 1
ATOM 604 C C . ILE A 1 80 ? 1.148 -2.255 -8.279 1.00 93.81 80 ILE A C 1
ATOM 606 O O . ILE A 1 80 ? 1.555 -3.376 -8.576 1.00 93.81 80 ILE A O 1
ATOM 610 N N . ALA 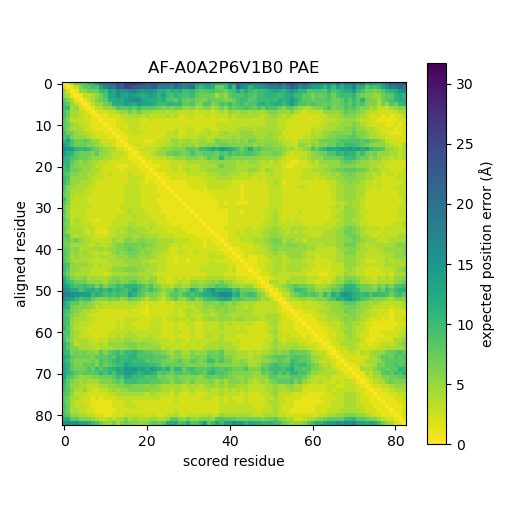A 1 81 ? 0.734 -1.374 -9.183 1.00 91.88 81 ALA A N 1
ATOM 611 C CA . ALA A 1 81 ? 0.679 -1.631 -10.616 1.00 91.88 81 ALA A CA 1
ATOM 612 C C . ALA A 1 81 ? 1.661 -0.729 -11.374 1.00 91.88 81 ALA A C 1
ATOM 614 O O . ALA A 1 81 ? 1.951 0.392 -10.940 1.00 91.88 81 ALA A O 1
ATOM 615 N N . SER A 1 82 ? 2.144 -1.192 -12.529 1.00 90.12 82 SER A N 1
ATOM 616 C CA . SER A 1 82 ? 2.916 -0.329 -13.421 1.00 90.12 82 SER A CA 1
ATOM 617 C C . SER A 1 82 ? 2.011 0.736 -14.051 1.00 90.12 82 SER A C 1
ATOM 619 O O . SER A 1 82 ? 0.850 0.469 -14.379 1.00 90.12 82 SER A O 1
ATOM 621 N N . THR A 1 83 ? 2.542 1.947 -14.205 1.00 84.44 83 THR A N 1
ATOM 622 C CA . THR A 1 83 ? 1.971 2.968 -15.102 1.00 84.44 83 THR A CA 1
ATOM 623 C C . THR A 1 83 ? 2.370 2.693 -16.540 1.00 84.44 83 THR A C 1
ATOM 625 O O . THR A 1 83 ? 3.539 2.296 -16.741 1.00 84.44 83 THR A O 1
#

Radius of gyration: 12.77 Å; Cα contacts (8 Å, |Δi|>4): 161; chains: 1; bounding box: 32×18×36 Å

InterPro domains:
  IPR020069 Large ribosomal subunit protein bL9, C-terminal [PF03948] (3-78)
  IPR036791 Large ribosomal subunit protein bL9, C-terminal domain superfamily [G3DSA:3.10.430.100] (1-82)
  IPR036791 Large ribosomal subunit protein bL9, C-terminal domain superfamily [SSF55653] (2-78)

Sequence (83 aa):
MKTLTGSTLVLKRRTKDGQALEAAVDAQDISDAVAKQLRIRVVPEMVDLGGETLKVVGEYRLPLRLVQPDGARVNLEVSIAST

Secondary structure (DSSP, 8-state):
---STT-EEEEEE-BSSSSEEEEEE-HHHHHHHHHHHH-----GGGB--TT--EEESEEEEEEEEEE-TTSPEEEEEEEEEE-

Mean predicted aligned error: 4.65 Å

pLDDT: mean 87.4, std 8.19, range [50.81, 94.25]